Protein AF-A0A1G5I1U3-F1 (afdb_monomer_lite)

Radius of gyration: 27.4 Å; chains: 1; bounding box: 64×39×70 Å

Sequence (131 aa):
MSGSMTFEKDIVLIYYEDTPLAFARIEEIWEDDKPDWFHVKLLFLQLPVHSATWILKGAYIDGDEFTMGGKRMRLEKVVCPEEDQGEDWDEEPLGDMPEMPAMEEHLAVNDAEPSPQQPDAKVIQFPFGNK

Foldseek 3Di:
DPLDQADAQWKKFKDWQNHTDFIWGFHDWDDDPDPQWIWTWIFTPDVPTDIDTDIDGSVQSSWDWDDDPNIIMTIGTDDDPDPPPDPPPPPPDPPDPPPDPPPDDDPPDDDDDDDDDDPDDDDDDDDDDDD

Structure (mmCIF, N/CA/C/O backbone):
data_AF-A0A1G5I1U3-F1
#
_entry.id   AF-A0A1G5I1U3-F1
#
loop_
_atom_site.group_PDB
_atom_site.id
_atom_site.type_symbol
_atom_site.label_atom_id
_atom_site.label_alt_id
_atom_site.label_comp_id
_atom_site.label_asym_id
_atom_site.label_entity_id
_atom_site.label_seq_id
_atom_site.pdbx_PDB_ins_code
_atom_site.Cartn_x
_atom_site.Cartn_y
_atom_site.Cartn_z
_atom_site.occupancy
_atom_site.B_iso_or_equiv
_atom_site.auth_seq_id
_atom_site.auth_comp_id
_atom_site.auth_asym_id
_atom_site.auth_atom_id
_atom_site.pdbx_PDB_model_num
ATOM 1 N N . MET A 1 1 ? 7.587 -18.643 6.035 1.00 38.94 1 MET A N 1
ATOM 2 C CA . MET A 1 1 ? 6.843 -17.425 5.663 1.00 38.94 1 MET A CA 1
ATOM 3 C C . MET A 1 1 ? 7.620 -16.263 6.245 1.00 38.94 1 MET A C 1
ATOM 5 O O . MET A 1 1 ? 7.510 -16.011 7.436 1.00 38.94 1 MET A O 1
ATOM 9 N N . SER A 1 2 ? 8.528 -15.679 5.463 1.00 43.28 2 SER A N 1
ATOM 10 C CA . SER A 1 2 ? 9.221 -14.465 5.894 1.00 43.28 2 SER A CA 1
ATOM 11 C C . SER A 1 2 ? 8.190 -13.348 5.796 1.00 43.28 2 SER A C 1
ATOM 13 O O . SER A 1 2 ? 7.861 -12.926 4.691 1.00 43.28 2 SER A O 1
ATOM 15 N N . GLY A 1 3 ? 7.571 -12.981 6.920 1.00 54.75 3 GLY A N 1
ATOM 16 C CA . GLY A 1 3 ? 6.688 -11.821 6.985 1.00 54.75 3 GLY A CA 1
ATOM 17 C C . GLY A 1 3 ? 7.543 -10.582 6.766 1.00 54.75 3 GLY A C 1
ATOM 18 O O . GLY A 1 3 ? 8.121 -10.055 7.713 1.00 54.75 3 GLY A O 1
ATOM 19 N N . SER A 1 4 ? 7.732 -10.194 5.506 1.00 65.25 4 SER A N 1
ATOM 20 C CA . SER A 1 4 ? 8.427 -8.959 5.174 1.00 65.25 4 SER A CA 1
ATOM 21 C C . SER A 1 4 ? 7.489 -7.819 5.540 1.00 65.25 4 SER A C 1
ATOM 23 O O . SER A 1 4 ? 6.473 -7.630 4.876 1.00 65.25 4 SER A O 1
ATOM 25 N N . MET A 1 5 ? 7.816 -7.104 6.618 1.00 85.69 5 MET A N 1
ATOM 26 C CA . MET A 1 5 ? 7.128 -5.867 6.980 1.00 85.69 5 MET A CA 1
ATOM 27 C C . MET A 1 5 ? 7.124 -4.918 5.777 1.00 85.69 5 MET A C 1
ATOM 29 O O . MET A 1 5 ? 8.129 -4.802 5.056 1.00 85.69 5 MET A O 1
ATOM 33 N N . THR A 1 6 ? 5.983 -4.279 5.553 1.00 91.19 6 THR A N 1
ATOM 34 C CA . THR A 1 6 ? 5.757 -3.420 4.392 1.00 91.19 6 THR A CA 1
ATOM 35 C C . THR A 1 6 ? 5.908 -1.950 4.784 1.00 91.19 6 THR A C 1
ATOM 37 O O . THR A 1 6 ? 5.312 -1.492 5.755 1.00 91.19 6 THR A O 1
ATOM 40 N N . PHE A 1 7 ? 6.713 -1.199 4.031 1.00 93.81 7 PHE A N 1
ATOM 41 C CA . PHE A 1 7 ? 7.091 0.183 4.336 1.00 93.81 7 PHE A CA 1
ATOM 42 C C . PHE A 1 7 ? 6.955 1.112 3.121 1.00 93.81 7 PHE A C 1
ATOM 44 O O . PHE A 1 7 ? 6.551 0.719 2.028 1.00 93.81 7 PHE A O 1
ATOM 51 N N . GLU A 1 8 ? 7.299 2.385 3.313 1.00 95.94 8 GLU A N 1
ATOM 52 C CA . GLU A 1 8 ? 7.381 3.360 2.227 1.00 95.94 8 GLU A CA 1
ATOM 53 C C . GLU A 1 8 ? 8.305 2.884 1.100 1.00 95.94 8 GLU A C 1
ATOM 55 O O . GLU A 1 8 ? 9.355 2.284 1.330 1.00 95.94 8 GLU A O 1
ATOM 60 N N . LYS A 1 9 ? 7.920 3.217 -0.133 1.00 96.25 9 LYS A N 1
ATOM 61 C CA . LYS A 1 9 ? 8.545 2.840 -1.410 1.00 96.25 9 LYS A CA 1
ATOM 62 C C . LYS A 1 9 ? 8.432 1.365 -1.783 1.00 96.25 9 LYS A C 1
ATOM 64 O O . LYS A 1 9 ? 8.770 1.038 -2.923 1.00 96.25 9 LYS A O 1
ATOM 69 N N . ASP A 1 10 ? 7.909 0.511 -0.907 1.00 96.94 10 ASP A N 1
ATOM 70 C CA . ASP A 1 10 ? 7.569 -0.854 -1.289 1.00 96.94 10 ASP A CA 1
ATOM 71 C C . ASP A 1 10 ? 6.434 -0.858 -2.316 1.00 96.94 10 ASP A C 1
ATOM 73 O O . ASP A 1 10 ? 5.533 -0.008 -2.314 1.00 96.94 10 ASP A O 1
ATOM 77 N N . ILE A 1 11 ? 6.491 -1.843 -3.208 1.00 97.25 11 ILE A N 1
ATOM 78 C CA . ILE A 1 11 ? 5.423 -2.129 -4.159 1.00 97.25 11 ILE A CA 1
ATOM 79 C C . ILE A 1 11 ? 4.553 -3.226 -3.560 1.00 97.25 11 ILE A C 1
ATOM 81 O O . ILE A 1 11 ? 5.049 -4.235 -3.065 1.00 97.25 11 ILE A O 1
ATOM 85 N N . VAL A 1 12 ? 3.245 -3.032 -3.636 1.00 97.38 12 VAL A N 1
ATOM 86 C CA . VAL A 1 12 ? 2.230 -3.970 -3.174 1.00 97.38 12 VAL A CA 1
ATOM 87 C C . VAL A 1 12 ? 1.303 -4.342 -4.324 1.00 97.38 12 VAL A C 1
ATOM 89 O O . VAL A 1 12 ? 0.923 -3.503 -5.144 1.00 97.38 12 VAL A O 1
ATOM 92 N N . LEU A 1 13 ? 0.926 -5.612 -4.380 1.00 97.56 13 LEU A N 1
ATOM 93 C CA . LEU A 1 13 ? -0.164 -6.121 -5.191 1.00 97.56 13 LEU A CA 1
ATOM 94 C C . LEU A 1 13 ? -1.444 -6.089 -4.357 1.00 97.56 13 LEU A C 1
ATOM 96 O O . LEU A 1 13 ? -1.512 -6.655 -3.269 1.00 97.56 13 LEU A O 1
ATOM 100 N N . ILE A 1 14 ? -2.465 -5.417 -4.872 1.00 96.94 14 ILE A N 1
ATOM 101 C CA . ILE A 1 14 ? -3.773 -5.313 -4.232 1.00 96.94 14 ILE A CA 1
ATOM 102 C C . ILE A 1 14 ? -4.667 -6.414 -4.794 1.00 96.94 14 ILE A C 1
ATOM 104 O O . ILE A 1 14 ? -4.855 -6.494 -6.008 1.00 96.94 14 ILE A O 1
ATOM 108 N N . TYR A 1 15 ? -5.258 -7.220 -3.919 1.00 97.75 15 TYR A N 1
ATOM 109 C CA . TYR A 1 15 ? -6.290 -8.194 -4.261 1.00 97.75 15 TYR A CA 1
ATOM 110 C C . TYR A 1 15 ? -7.678 -7.661 -3.917 1.00 97.75 15 TYR A C 1
ATOM 112 O O . TYR A 1 15 ? -7.867 -6.970 -2.915 1.00 97.75 15 TYR A O 1
ATOM 120 N N . TYR A 1 16 ? -8.650 -8.042 -4.737 1.00 96.12 16 TYR A N 1
ATOM 121 C CA . TYR A 1 16 ? -10.071 -7.786 -4.572 1.00 96.12 16 TYR A CA 1
ATOM 122 C C . TYR A 1 16 ? -10.833 -9.091 -4.791 1.00 96.12 16 TYR A C 1
ATOM 124 O O . TYR A 1 16 ? -10.752 -9.658 -5.879 1.00 96.12 16 TYR A O 1
ATOM 132 N N . GLU A 1 17 ? -11.558 -9.573 -3.778 1.00 95.25 17 GLU A N 1
ATOM 133 C CA . G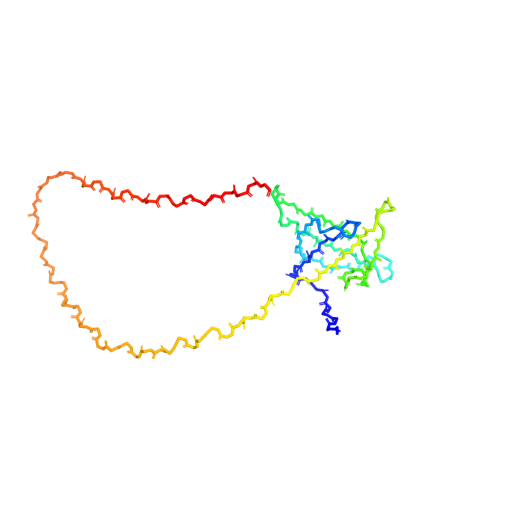LU A 1 17 ? -12.234 -10.884 -3.814 1.00 95.25 17 GLU A CA 1
ATOM 134 C C . GLU A 1 17 ? -11.313 -11.990 -4.360 1.00 95.25 17 GLU A C 1
ATOM 136 O O . GLU A 1 17 ? -11.626 -12.665 -5.340 1.00 95.25 17 GLU A O 1
ATOM 141 N N . ASP A 1 18 ? -10.125 -12.107 -3.759 1.00 93.00 18 ASP A N 1
ATOM 142 C CA . ASP A 1 18 ? -9.086 -13.089 -4.106 1.00 93.00 18 ASP A CA 1
ATOM 143 C C . ASP A 1 18 ? -8.506 -12.955 -5.530 1.00 93.00 18 ASP A C 1
ATOM 145 O O . ASP A 1 18 ? -7.670 -13.753 -5.948 1.00 93.00 18 ASP A O 1
ATOM 149 N N . THR A 1 19 ? -8.888 -11.910 -6.270 1.00 96.31 19 THR A N 1
ATOM 150 C CA . THR A 1 19 ? -8.401 -11.627 -7.625 1.00 96.31 19 THR A CA 1
ATOM 151 C C . THR A 1 19 ? -7.396 -10.471 -7.598 1.00 96.31 19 THR A C 1
ATOM 153 O O . THR A 1 19 ? -7.699 -9.432 -7.006 1.00 96.31 19 THR A O 1
ATOM 156 N N . PRO A 1 20 ? -6.212 -10.593 -8.228 1.00 96.62 20 PRO A N 1
ATOM 157 C CA . PRO A 1 20 ? -5.262 -9.488 -8.317 1.00 96.62 20 PRO A CA 1
ATOM 158 C C . PRO A 1 20 ? -5.871 -8.331 -9.117 1.00 96.62 20 PRO A C 1
ATOM 160 O O . PRO A 1 20 ? -6.347 -8.514 -10.236 1.00 96.62 20 PRO A O 1
ATOM 163 N N . LEU A 1 21 ? -5.864 -7.138 -8.527 1.00 95.31 21 LEU A N 1
ATOM 164 C CA . LEU A 1 21 ? -6.496 -5.944 -9.079 1.00 95.31 21 LEU A CA 1
ATOM 165 C C . LEU A 1 21 ? -5.471 -4.995 -9.702 1.00 95.31 21 LEU A C 1
ATOM 167 O O . LEU A 1 21 ? -5.609 -4.619 -10.863 1.00 95.31 21 LEU A O 1
ATOM 171 N N . ALA A 1 22 ? -4.476 -4.567 -8.922 1.00 96.12 22 ALA A N 1
ATOM 172 C CA . ALA A 1 22 ? -3.502 -3.567 -9.352 1.00 96.12 22 ALA A CA 1
ATOM 173 C C . ALA A 1 22 ? -2.232 -3.596 -8.498 1.00 96.12 22 ALA A C 1
ATOM 175 O O . ALA A 1 22 ? -2.276 -3.947 -7.319 1.00 96.12 22 ALA A O 1
ATOM 176 N N . PHE A 1 23 ? -1.125 -3.137 -9.081 1.00 97.75 23 PHE A N 1
ATOM 177 C CA . PHE A 1 23 ? 0.064 -2.762 -8.325 1.00 97.75 23 PHE A CA 1
ATOM 178 C C . PHE A 1 23 ? -0.044 -1.321 -7.837 1.00 97.75 23 PHE A C 1
ATOM 180 O O . PHE A 1 23 ? -0.505 -0.430 -8.560 1.00 97.75 23 PHE A O 1
ATOM 187 N N . ALA A 1 24 ? 0.445 -1.083 -6.629 1.00 97.94 24 ALA A N 1
ATOM 188 C CA . ALA A 1 24 ? 0.642 0.250 -6.096 1.00 97.94 24 ALA A CA 1
ATOM 189 C C . ALA A 1 24 ? 1.995 0.347 -5.397 1.00 97.94 24 ALA A C 1
ATOM 191 O O . ALA A 1 24 ? 2.492 -0.639 -4.864 1.00 97.94 24 ALA A O 1
ATOM 192 N N . ARG A 1 25 ? 2.583 1.539 -5.380 1.00 98.12 25 ARG A N 1
ATOM 193 C CA . ARG A 1 25 ? 3.714 1.855 -4.509 1.00 98.12 25 ARG A CA 1
ATOM 194 C C . ARG A 1 25 ? 3.210 2.629 -3.302 1.00 98.12 25 ARG A C 1
ATOM 196 O O . ARG A 1 25 ? 2.382 3.528 -3.453 1.00 98.12 25 ARG A O 1
ATOM 203 N N . ILE A 1 26 ? 3.705 2.294 -2.121 1.00 97.94 26 ILE A N 1
ATOM 204 C CA . ILE A 1 26 ? 3.446 3.086 -0.921 1.00 97.94 26 ILE A CA 1
ATOM 205 C C . ILE A 1 26 ? 4.324 4.331 -0.987 1.00 97.94 26 ILE A C 1
ATOM 207 O O . ILE A 1 26 ? 5.544 4.233 -1.042 1.00 97.94 26 ILE A O 1
ATOM 211 N N . GLU A 1 27 ? 3.713 5.506 -1.006 1.00 98.12 27 GLU A N 1
ATOM 212 C CA . GLU A 1 27 ? 4.442 6.773 -1.031 1.00 98.12 27 GLU A CA 1
ATOM 213 C C . GLU A 1 27 ? 4.785 7.243 0.383 1.00 98.12 27 GLU A C 1
ATOM 215 O O . GLU A 1 27 ? 5.927 7.609 0.630 1.00 98.12 27 GLU A O 1
ATOM 220 N N . GLU A 1 28 ? 3.810 7.221 1.294 1.00 97.69 28 GLU A N 1
ATOM 221 C CA . GLU A 1 28 ? 3.911 7.779 2.651 1.00 97.69 28 GLU A CA 1
ATOM 222 C C . GLU A 1 28 ? 2.996 6.994 3.610 1.00 97.69 28 GLU A C 1
ATOM 224 O O . GLU A 1 28 ? 1.883 6.612 3.217 1.00 97.69 28 GLU A O 1
ATOM 229 N N . ILE A 1 29 ? 3.437 6.794 4.859 1.00 96.75 29 ILE A N 1
ATOM 230 C CA . ILE A 1 29 ? 2.629 6.224 5.954 1.00 96.75 29 ILE A CA 1
ATOM 231 C C . ILE A 1 29 ? 2.699 7.147 7.179 1.00 96.75 29 ILE A C 1
ATOM 233 O O . ILE A 1 29 ? 3.786 7.437 7.672 1.00 96.75 29 ILE A O 1
ATOM 237 N N . TRP A 1 30 ? 1.553 7.577 7.716 1.00 96.88 30 TRP A N 1
ATOM 238 C CA . TRP A 1 30 ? 1.500 8.362 8.960 1.00 96.88 30 TRP A CA 1
ATOM 239 C C . TRP A 1 30 ? 0.326 7.965 9.857 1.00 96.88 30 TRP A C 1
ATOM 241 O O . TRP A 1 30 ? -0.667 7.421 9.380 1.00 96.88 30 TRP A O 1
ATOM 251 N N . GLU A 1 31 ? 0.448 8.218 11.160 1.00 96.62 31 GLU A N 1
ATOM 252 C CA . GLU A 1 31 ? -0.564 7.860 12.164 1.00 96.62 31 GLU A CA 1
ATOM 253 C C . GLU A 1 31 ? -1.885 8.625 11.948 1.00 96.62 31 GLU A C 1
ATOM 255 O O . GLU A 1 31 ? -1.888 9.826 11.669 1.00 96.62 31 GLU A O 1
ATOM 260 N N . ASP A 1 32 ? -3.006 7.9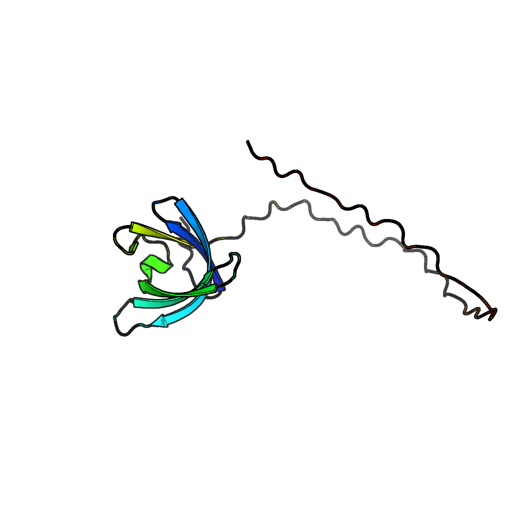12 12.066 1.00 95.38 32 ASP A N 1
ATOM 261 C CA . ASP A 1 32 ? -4.355 8.479 12.192 1.00 95.38 32 ASP A CA 1
ATOM 262 C C . ASP A 1 32 ? -4.647 8.797 13.673 1.00 95.38 32 ASP A C 1
ATOM 264 O O . ASP A 1 32 ? -3.964 8.319 14.579 1.00 95.38 32 ASP A O 1
ATOM 268 N N . ASP A 1 33 ? -5.700 9.571 13.946 1.00 93.75 33 ASP A N 1
ATOM 269 C CA . ASP A 1 33 ? -6.140 9.872 15.317 1.00 93.75 33 ASP A CA 1
ATOM 270 C C . ASP A 1 33 ? -6.470 8.602 16.132 1.00 93.75 33 ASP A C 1
ATOM 272 O O . ASP A 1 33 ? -6.488 8.624 17.369 1.00 93.75 33 ASP A O 1
ATOM 276 N N . LYS A 1 34 ? -6.776 7.486 15.457 1.00 92.12 34 LYS A N 1
ATOM 277 C CA . LYS A 1 34 ? -7.037 6.197 16.100 1.00 92.12 34 LYS A CA 1
ATOM 278 C C . LYS A 1 34 ? -5.751 5.388 16.282 1.00 92.12 34 LYS A C 1
ATOM 280 O O . LYS A 1 34 ? -4.999 5.202 15.328 1.00 92.12 34 LYS A O 1
ATOM 285 N N . PRO A 1 35 ? -5.555 4.777 17.465 1.00 91.38 35 PRO A N 1
ATOM 286 C CA . PRO A 1 35 ? -4.394 3.932 17.704 1.00 91.38 35 PRO A CA 1
ATOM 287 C C . PRO A 1 35 ? -4.393 2.742 16.743 1.00 91.38 35 PRO A C 1
ATOM 289 O O . PRO A 1 35 ? -5.435 2.108 16.552 1.00 91.38 35 PRO A O 1
ATOM 292 N N . ASP A 1 36 ? -3.218 2.437 16.188 1.00 92.00 36 ASP A N 1
ATOM 293 C CA . ASP A 1 36 ? -2.991 1.355 15.216 1.00 92.00 36 ASP A CA 1
ATOM 294 C C . ASP A 1 36 ? -3.698 1.554 13.859 1.00 92.00 36 ASP A C 1
ATOM 296 O O . ASP A 1 36 ? -3.863 0.613 13.086 1.00 92.00 36 ASP A O 1
ATOM 300 N N . TRP A 1 37 ? -4.121 2.782 13.547 1.00 96.31 37 TRP A N 1
ATOM 301 C CA . TRP A 1 37 ? -4.564 3.167 12.210 1.00 96.31 37 TRP A CA 1
ATOM 302 C C . TRP A 1 37 ? -3.582 4.154 11.599 1.00 96.31 37 TRP A C 1
ATOM 304 O O . TRP A 1 37 ? -3.038 5.027 12.270 1.00 96.31 37 TRP A O 1
ATOM 314 N N . PHE A 1 38 ? -3.385 4.011 10.298 1.00 96.69 38 PHE A N 1
ATOM 315 C CA . PHE A 1 38 ? -2.445 4.795 9.528 1.00 96.69 38 PHE A CA 1
ATOM 316 C C . PHE A 1 38 ? -3.104 5.262 8.245 1.00 96.69 38 PHE A C 1
ATOM 318 O O . PHE A 1 38 ? -3.811 4.509 7.571 1.00 96.69 38 PHE A O 1
ATOM 325 N N . HIS A 1 39 ? -2.826 6.498 7.874 1.00 97.56 39 HIS A N 1
ATOM 326 C CA . HIS A 1 39 ? -3.027 6.954 6.519 1.00 97.56 39 HIS A CA 1
ATOM 327 C C . HIS A 1 39 ? -1.886 6.441 5.646 1.00 97.56 39 HIS A C 1
ATOM 329 O O . HIS A 1 39 ? -0.713 6.671 5.928 1.00 97.56 39 HIS A O 1
ATOM 335 N N . VAL A 1 40 ? -2.249 5.766 4.564 1.00 97.69 40 VAL A N 1
ATOM 336 C CA . VAL A 1 40 ? -1.326 5.158 3.612 1.00 97.69 40 VAL A CA 1
ATOM 337 C C . VAL A 1 40 ? -1.602 5.760 2.249 1.00 97.69 40 VAL A C 1
ATOM 339 O O . VAL A 1 40 ? -2.660 5.537 1.654 1.00 97.69 40 VAL A O 1
ATOM 342 N N . LYS A 1 41 ? -0.658 6.552 1.749 1.00 98.12 41 LYS A N 1
ATOM 343 C CA . LYS A 1 41 ? -0.728 7.133 0.410 1.00 98.12 41 LYS A CA 1
ATOM 344 C C . LYS A 1 41 ? -0.194 6.121 -0.593 1.00 98.12 41 LYS A C 1
ATOM 346 O O . LYS A 1 41 ? 0.974 5.753 -0.551 1.00 98.12 41 LYS A O 1
ATOM 351 N N . LEU A 1 42 ? -1.054 5.683 -1.500 1.00 98.00 42 LEU A N 1
ATOM 352 C CA . LEU A 1 42 ? -0.768 4.675 -2.512 1.00 98.00 42 LEU A CA 1
ATOM 353 C C . LEU A 1 42 ? -0.731 5.329 -3.890 1.00 98.00 42 LEU A C 1
ATOM 355 O O . LEU A 1 42 ? -1.687 5.996 -4.287 1.00 98.00 42 LEU A O 1
ATOM 359 N N . LEU A 1 43 ? 0.349 5.113 -4.633 1.00 98.25 43 LEU A N 1
ATOM 360 C CA . LEU A 1 43 ? 0.465 5.450 -6.047 1.00 98.25 43 LEU A CA 1
ATOM 361 C C . LEU A 1 43 ? 0.136 4.214 -6.886 1.00 98.25 43 LEU A C 1
ATOM 363 O O . LEU A 1 43 ? 0.911 3.263 -6.911 1.00 98.25 43 LEU A O 1
ATOM 367 N N . PHE A 1 44 ? -0.988 4.227 -7.594 1.00 97.62 44 PHE A N 1
ATOM 368 C CA . PHE A 1 44 ? -1.405 3.131 -8.463 1.00 97.62 44 PHE A CA 1
ATOM 369 C C . PHE A 1 44 ? -0.603 3.144 -9.764 1.00 97.62 44 PHE A C 1
ATOM 371 O O . PHE A 1 44 ? -0.631 4.115 -10.525 1.00 97.62 44 PHE A O 1
ATOM 378 N N . LEU A 1 45 ? 0.074 2.032 -10.042 1.00 96.75 45 LEU A N 1
ATOM 379 C CA . LEU A 1 45 ? 0.962 1.853 -11.190 1.00 96.75 45 LEU A CA 1
ATOM 380 C C . LEU A 1 45 ? 0.182 1.312 -12.400 1.00 96.75 45 LEU A C 1
ATOM 382 O O . LEU A 1 45 ? 0.485 0.253 -12.940 1.00 96.75 45 LEU A O 1
ATOM 386 N N . GLN A 1 46 ? -0.861 2.039 -12.801 1.00 94.44 46 GLN A N 1
ATOM 387 C CA . GLN A 1 46 ? -1.729 1.722 -13.942 1.00 94.44 46 GLN A CA 1
ATOM 388 C C . GLN A 1 46 ? -1.909 2.947 -14.845 1.00 94.44 46 GLN A C 1
ATOM 390 O O . GLN A 1 46 ? -1.538 4.051 -14.460 1.00 94.44 46 GLN A O 1
ATOM 395 N N . LEU A 1 47 ? -2.461 2.776 -16.052 1.00 95.19 47 LEU A N 1
ATOM 396 C CA . LEU A 1 47 ? -2.762 3.890 -16.958 1.00 95.19 47 LEU A CA 1
ATOM 397 C C . LEU A 1 47 ? -4.251 4.279 -16.868 1.00 95.19 47 LEU A C 1
ATOM 399 O O . LEU A 1 47 ? -5.100 3.426 -17.124 1.00 95.19 47 LEU A O 1
ATOM 403 N N . PRO A 1 48 ? -4.588 5.551 -16.576 1.00 94.94 48 PRO A N 1
ATOM 404 C CA . PRO A 1 48 ? -3.693 6.633 -16.163 1.00 94.94 48 PRO A CA 1
ATOM 405 C C . PRO A 1 48 ? -3.208 6.462 -14.717 1.00 94.94 48 PRO A C 1
ATOM 407 O O . PRO A 1 48 ? -3.930 5.949 -13.854 1.00 94.94 48 PRO A O 1
ATOM 410 N N . VAL A 1 49 ? -1.998 6.955 -14.451 1.00 95.31 49 VAL A N 1
ATOM 411 C CA . VAL A 1 49 ? -1.406 6.916 -13.110 1.00 95.31 49 VAL A CA 1
ATOM 412 C C . VAL A 1 49 ? -2.199 7.836 -12.191 1.00 95.31 49 VAL A C 1
ATOM 414 O O . VAL A 1 49 ? -2.520 8.968 -12.554 1.00 95.31 49 VAL A O 1
ATOM 417 N N . HIS A 1 50 ? -2.513 7.352 -10.996 1.00 96.69 50 HIS A N 1
ATOM 418 C CA . HIS A 1 50 ? -3.206 8.127 -9.974 1.00 96.69 50 HIS A CA 1
ATOM 419 C C . HIS A 1 50 ? -2.798 7.666 -8.579 1.00 96.69 50 HIS A C 1
ATOM 421 O O . HIS A 1 50 ? -2.285 6.565 -8.402 1.00 96.69 50 HIS A O 1
ATOM 427 N N . SER A 1 51 ? -3.049 8.505 -7.580 1.00 97.12 51 SER A N 1
ATOM 428 C CA . SER A 1 51 ? -2.789 8.194 -6.176 1.00 97.12 51 SER A CA 1
ATOM 429 C C . SER A 1 51 ? -4.062 8.284 -5.342 1.00 97.12 51 SER A C 1
ATOM 431 O O . SER A 1 51 ? -4.914 9.130 -5.616 1.00 97.12 51 SER A O 1
ATOM 433 N N . ALA A 1 52 ? -4.164 7.473 -4.294 1.00 96.62 52 ALA A N 1
ATOM 434 C CA . ALA A 1 52 ? -5.218 7.573 -3.289 1.00 96.62 52 ALA A CA 1
ATOM 435 C C . ALA A 1 52 ? -4.645 7.365 -1.885 1.00 96.62 52 ALA A C 1
ATOM 437 O O . ALA A 1 52 ? -3.681 6.627 -1.712 1.00 96.62 52 ALA A O 1
ATOM 438 N N . THR A 1 53 ? -5.261 7.987 -0.883 1.00 97.31 53 THR A N 1
ATOM 439 C CA . THR A 1 53 ? -4.907 7.775 0.525 1.00 97.31 53 THR A CA 1
ATOM 440 C C . THR A 1 53 ? -5.957 6.895 1.178 1.00 97.31 53 THR A C 1
ATOM 442 O O . THR A 1 53 ? -7.140 7.241 1.176 1.00 97.31 53 THR A O 1
ATOM 445 N N . TRP A 1 54 ? -5.540 5.754 1.716 1.00 96.12 54 TRP A N 1
ATOM 446 C CA . TRP A 1 54 ? -6.397 4.828 2.456 1.00 96.12 54 TRP A CA 1
ATOM 447 C C . TRP A 1 54 ? -6.086 4.913 3.947 1.00 96.12 54 TRP A C 1
ATOM 449 O O . TRP A 1 54 ? -4.969 5.251 4.316 1.00 96.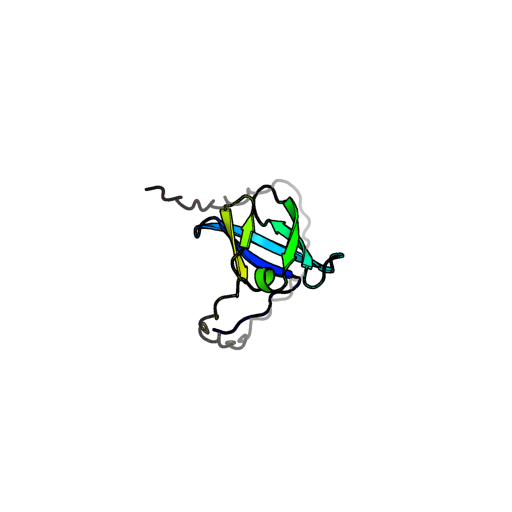12 54 TRP A O 1
ATOM 459 N N . ILE A 1 55 ? -7.064 4.616 4.804 1.00 95.69 55 ILE A N 1
ATOM 460 C CA . ILE A 1 55 ? -6.835 4.491 6.249 1.00 95.69 55 ILE A CA 1
ATOM 461 C C . ILE A 1 55 ? -6.849 3.001 6.574 1.00 95.69 55 ILE A C 1
ATOM 463 O O . ILE A 1 55 ? -7.883 2.345 6.434 1.00 95.69 55 ILE A O 1
ATOM 467 N N . LEU A 1 56 ? -5.695 2.461 6.948 1.00 95.88 56 LEU A N 1
ATOM 468 C CA . LEU A 1 56 ? -5.459 1.033 7.138 1.00 95.88 56 LEU A CA 1
ATOM 469 C C . LEU A 1 56 ? -4.842 0.783 8.511 1.00 95.88 56 LEU A C 1
ATOM 471 O O . LEU A 1 56 ? -4.161 1.645 9.055 1.00 95.88 56 LEU A O 1
ATOM 475 N N . LYS A 1 57 ? -5.056 -0.409 9.063 1.00 95.50 57 LYS A N 1
ATOM 476 C CA . LYS A 1 57 ? -4.289 -0.858 10.228 1.00 95.50 57 LYS A CA 1
ATOM 477 C C . LYS A 1 57 ? -2.923 -1.368 9.805 1.00 95.50 57 LYS A C 1
ATOM 479 O O . LYS A 1 57 ? -2.807 -1.862 8.684 1.00 95.50 57 LYS A O 1
ATOM 484 N N . GLY A 1 58 ? -1.950 -1.354 10.717 1.00 93.44 58 GLY A N 1
ATOM 485 C CA . GLY A 1 58 ? -0.617 -1.917 10.462 1.00 93.44 58 GLY A CA 1
ATOM 486 C C . GLY A 1 58 ? -0.690 -3.341 9.906 1.00 93.44 58 GLY A C 1
ATOM 487 O O . GLY A 1 58 ? -0.163 -3.623 8.835 1.00 93.44 58 GLY A O 1
ATOM 488 N N . ALA A 1 59 ? -1.505 -4.189 10.539 1.00 94.56 59 ALA A N 1
ATOM 489 C CA . ALA A 1 59 ? -1.721 -5.567 10.103 1.00 94.56 59 ALA A CA 1
ATOM 490 C C . ALA A 1 59 ? -2.211 -5.692 8.643 1.00 94.56 59 ALA A C 1
ATOM 492 O O . ALA A 1 59 ? -1.793 -6.593 7.922 1.00 94.56 59 ALA A O 1
ATOM 493 N N . TYR A 1 60 ? -3.061 -4.772 8.170 1.00 95.81 60 TYR A N 1
ATOM 494 C CA . TYR A 1 60 ? -3.559 -4.796 6.787 1.00 95.81 60 TYR A CA 1
ATOM 495 C C . TYR A 1 60 ? -2.484 -4.373 5.784 1.00 95.81 60 TYR A C 1
ATOM 497 O O . TYR A 1 60 ? -2.461 -4.878 4.665 1.00 95.81 60 TYR A O 1
ATOM 505 N N . ILE A 1 61 ? -1.599 -3.452 6.178 1.00 95.19 61 ILE A N 1
ATOM 506 C CA . ILE A 1 61 ? -0.448 -3.027 5.368 1.00 95.19 61 ILE A CA 1
ATOM 507 C C . ILE A 1 61 ? 0.519 -4.205 5.189 1.00 95.19 61 ILE A C 1
ATOM 509 O O . ILE A 1 61 ? 1.035 -4.406 4.092 1.00 95.19 61 ILE A O 1
ATOM 513 N N . ASP A 1 62 ? 0.679 -5.024 6.231 1.00 94.38 62 ASP A N 1
ATOM 514 C CA . ASP A 1 62 ? 1.497 -6.243 6.222 1.00 94.38 62 ASP A CA 1
ATOM 515 C C . ASP A 1 62 ? 0.818 -7.455 5.554 1.00 94.38 62 ASP A C 1
ATOM 517 O O . ASP A 1 62 ? 1.437 -8.509 5.393 1.00 94.38 62 ASP A O 1
ATOM 521 N N . GLY A 1 63 ? -0.431 -7.294 5.108 1.00 94.38 63 GLY A N 1
ATOM 522 C CA . GLY A 1 63 ? -1.122 -8.238 4.235 1.00 94.38 63 GLY A CA 1
ATOM 523 C C . GLY A 1 63 ? -2.240 -9.060 4.867 1.00 94.38 63 GLY A C 1
ATOM 524 O O . GLY A 1 63 ? -2.739 -9.985 4.222 1.00 94.38 63 GLY A O 1
ATOM 525 N N . ASP A 1 64 ? -2.685 -8.712 6.076 1.00 95.62 64 ASP A N 1
ATOM 526 C CA . ASP A 1 64 ? -3.936 -9.248 6.612 1.00 95.62 64 ASP A CA 1
ATOM 527 C C . ASP A 1 64 ? -5.134 -8.821 5.750 1.00 95.62 64 ASP A C 1
ATOM 529 O O . ASP A 1 64 ? -5.180 -7.740 5.151 1.00 95.62 64 ASP A O 1
ATOM 533 N N . GLU A 1 65 ? -6.150 -9.680 5.714 1.00 95.44 65 GLU A N 1
ATOM 534 C CA . GLU A 1 65 ? -7.385 -9.406 4.991 1.00 95.44 65 GLU A CA 1
ATOM 535 C C . GLU A 1 65 ? -8.232 -8.344 5.698 1.00 95.44 65 GLU A C 1
ATOM 537 O O . GLU A 1 65 ? -8.408 -8.340 6.919 1.00 95.44 65 GLU A O 1
ATOM 542 N N . PHE A 1 66 ? -8.837 -7.468 4.902 1.00 94.88 66 PHE A N 1
ATOM 543 C CA . PHE A 1 66 ? -9.785 -6.470 5.378 1.00 94.88 66 PHE A CA 1
ATOM 544 C C . PHE A 1 66 ? -10.959 -6.334 4.415 1.00 94.88 66 PHE A C 1
ATOM 546 O O . PHE A 1 66 ? -10.936 -6.818 3.285 1.00 94.88 66 PHE A O 1
ATOM 553 N N . THR A 1 67 ? -12.023 -5.670 4.861 1.00 93.19 67 THR A N 1
ATOM 554 C CA . THR A 1 67 ? -13.211 -5.451 4.032 1.00 93.19 67 THR A CA 1
ATOM 555 C C . THR A 1 67 ? -13.390 -3.981 3.704 1.00 93.19 67 THR A C 1
ATOM 557 O O . THR A 1 67 ? -13.440 -3.151 4.613 1.00 93.19 67 THR A O 1
ATOM 560 N N . MET A 1 68 ? -13.600 -3.665 2.430 1.00 87.44 68 MET A N 1
ATOM 561 C CA . MET A 1 68 ? -13.974 -2.329 1.976 1.00 87.44 68 MET A CA 1
ATOM 562 C C . MET A 1 68 ? -15.321 -2.403 1.255 1.00 87.44 68 MET A C 1
ATOM 564 O O . MET A 1 68 ? -15.456 -3.052 0.221 1.00 87.44 68 MET A O 1
ATOM 568 N N . GLY A 1 69 ? -16.358 -1.792 1.839 1.00 86.12 69 GLY A N 1
ATOM 569 C CA . GLY A 1 69 ? -17.719 -1.852 1.287 1.00 86.12 69 GLY A CA 1
ATOM 570 C C . GLY A 1 69 ? -18.308 -3.270 1.235 1.00 86.12 69 GLY A C 1
ATOM 571 O O . GLY A 1 69 ? -19.039 -3.593 0.303 1.00 86.12 69 GLY A O 1
ATOM 572 N N . GLY A 1 70 ? -17.956 -4.125 2.203 1.00 92.12 70 GLY A N 1
ATOM 573 C CA . GLY A 1 70 ? -18.398 -5.524 2.264 1.00 92.12 70 GLY A CA 1
ATOM 574 C C . GLY A 1 70 ? -17.643 -6.479 1.337 1.00 92.12 70 GLY A C 1
ATOM 575 O O . GLY A 1 70 ? -17.997 -7.651 1.286 1.00 92.12 70 GLY A O 1
ATOM 576 N N . LYS A 1 71 ? -16.617 -5.995 0.627 1.00 94.44 71 LYS A N 1
ATOM 577 C CA . LYS A 1 71 ? -15.787 -6.800 -0.272 1.00 94.44 71 LYS A CA 1
ATOM 578 C C . LYS A 1 71 ? -14.406 -7.025 0.316 1.00 94.44 71 LYS A C 1
ATOM 580 O O . LYS A 1 71 ? -13.851 -6.102 0.915 1.00 94.44 71 LYS A O 1
ATOM 585 N N . ARG A 1 72 ? -13.874 -8.234 0.162 1.00 95.94 72 ARG A N 1
ATOM 586 C CA . ARG A 1 72 ? -12.572 -8.642 0.698 1.00 95.94 72 ARG A CA 1
ATOM 587 C C . ARG A 1 72 ? -11.438 -8.021 -0.106 1.00 95.94 72 ARG A C 1
ATOM 589 O O . ARG A 1 72 ? -11.448 -8.042 -1.336 1.00 95.94 72 ARG A O 1
ATOM 596 N N . MET A 1 73 ? -10.473 -7.478 0.618 1.00 97.06 73 MET A N 1
ATOM 597 C CA . MET A 1 73 ? -9.281 -6.811 0.121 1.00 97.06 73 MET A CA 1
ATOM 598 C C . MET A 1 73 ? -8.061 -7.383 0.838 1.00 97.06 73 MET A C 1
ATOM 600 O O . MET A 1 73 ? -8.145 -7.748 2.012 1.00 97.06 73 MET A O 1
ATOM 604 N N . ARG A 1 74 ? -6.920 -7.415 0.150 1.00 97.12 74 ARG A N 1
ATOM 605 C CA . ARG A 1 74 ? -5.634 -7.829 0.724 1.00 97.12 74 ARG A CA 1
ATOM 606 C C . ARG A 1 74 ? -4.498 -7.103 0.017 1.00 97.12 74 ARG A C 1
ATOM 608 O O . ARG A 1 74 ? -4.566 -6.920 -1.198 1.00 97.12 74 ARG A O 1
A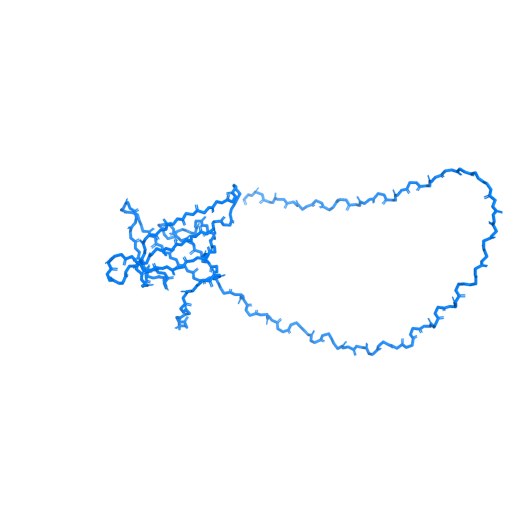TOM 615 N N . LEU A 1 75 ? -3.478 -6.696 0.761 1.00 96.88 75 LEU A N 1
ATOM 616 C CA . LEU A 1 75 ? -2.224 -6.198 0.198 1.00 96.88 75 LEU A CA 1
ATOM 617 C C . LEU A 1 75 ? -1.179 -7.311 0.261 1.00 96.88 75 LEU A C 1
ATOM 619 O O . LEU A 1 75 ? -1.137 -8.079 1.213 1.00 96.88 75 LEU A O 1
ATOM 623 N N . GLU A 1 76 ? -0.346 -7.426 -0.760 1.00 96.62 76 GLU A N 1
ATOM 624 C CA . GLU A 1 76 ? 0.756 -8.382 -0.778 1.00 96.62 76 GLU A CA 1
ATOM 625 C C . GLU A 1 76 ? 2.011 -7.670 -1.262 1.00 96.62 76 GLU A C 1
ATOM 627 O O . GLU A 1 76 ? 2.038 -7.153 -2.378 1.00 96.62 76 GLU A O 1
ATOM 632 N N . LYS A 1 77 ? 3.050 -7.616 -0.427 1.00 96.19 77 LYS A N 1
ATOM 633 C CA . LYS A 1 77 ? 4.322 -7.008 -0.813 1.00 96.19 77 LYS A CA 1
ATOM 634 C C . LYS A 1 77 ? 4.944 -7.771 -1.977 1.00 96.19 77 LYS A C 1
ATOM 636 O O . LYS A 1 77 ? 5.163 -8.977 -1.907 1.00 96.19 77 LYS A O 1
ATOM 641 N N . VAL A 1 78 ? 5.260 -7.039 -3.036 1.00 95.31 78 VAL A N 1
ATOM 642 C CA . VAL A 1 78 ? 5.982 -7.555 -4.193 1.00 95.31 78 VAL A CA 1
ATOM 643 C C . VAL A 1 78 ? 7.464 -7.587 -3.848 1.00 95.31 78 VAL A C 1
ATOM 645 O O . VAL A 1 78 ? 8.052 -6.571 -3.482 1.00 95.31 78 VAL A O 1
ATOM 648 N N . VAL A 1 79 ? 8.069 -8.762 -3.982 1.00 92.62 79 VAL A N 1
ATOM 649 C CA . VAL A 1 79 ? 9.505 -8.973 -3.792 1.00 92.62 79 VAL A CA 1
ATOM 650 C C . VAL A 1 79 ? 10.115 -9.299 -5.150 1.00 92.62 79 VAL A C 1
ATOM 652 O O . VAL A 1 79 ? 9.499 -10.004 -5.951 1.00 92.62 79 VAL A O 1
ATOM 655 N N . CYS A 1 80 ? 11.306 -8.762 -5.427 1.00 88.81 80 CYS A N 1
ATOM 656 C CA . CYS A 1 80 ? 12.049 -9.149 -6.620 1.00 88.81 80 CYS A CA 1
ATOM 657 C C . CYS A 1 80 ? 12.322 -10.659 -6.548 1.00 88.81 80 CYS A C 1
ATOM 659 O O . CYS A 1 80 ? 12.811 -11.115 -5.510 1.00 88.81 80 CYS A O 1
ATOM 661 N N . PRO A 1 81 ? 12.003 -11.436 -7.595 1.00 86.94 81 PRO A N 1
ATOM 662 C CA . PRO A 1 81 ? 12.432 -12.823 -7.671 1.00 86.94 81 PRO A CA 1
ATOM 663 C C . PRO A 1 81 ? 13.946 -12.912 -7.467 1.00 86.94 81 PRO A C 1
ATOM 665 O O . PRO A 1 81 ? 14.674 -11.996 -7.859 1.00 86.94 81 PRO A O 1
ATOM 668 N N . GLU A 1 82 ? 14.405 -13.999 -6.851 1.00 83.25 82 GLU A N 1
ATOM 669 C CA . GLU A 1 82 ? 15.832 -14.304 -6.813 1.00 83.25 82 GLU A CA 1
ATOM 670 C C . GLU A 1 82 ? 16.330 -14.394 -8.259 1.00 83.25 82 GLU A C 1
ATOM 672 O O . GLU A 1 82 ? 15.721 -15.068 -9.094 1.00 83.25 82 GLU A O 1
ATOM 677 N N . GLU A 1 83 ? 17.395 -13.659 -8.572 1.00 74.62 83 GLU A N 1
ATOM 678 C CA . GLU A 1 83 ? 18.106 -13.861 -9.824 1.00 74.62 83 GLU A CA 1
ATOM 679 C C . GLU A 1 83 ? 18.669 -15.285 -9.768 1.00 74.62 83 GLU A C 1
ATOM 681 O O . GLU A 1 83 ? 19.449 -15.607 -8.867 1.00 74.62 83 GLU A O 1
ATOM 686 N N . ASP A 1 84 ? 18.274 -16.152 -10.709 1.00 70.75 84 ASP A N 1
ATOM 687 C CA . ASP A 1 84 ? 19.149 -17.269 -11.057 1.00 70.75 84 ASP A CA 1
ATOM 688 C C . ASP A 1 84 ? 20.493 -16.610 -11.352 1.00 70.75 84 ASP A C 1
ATOM 690 O O . ASP A 1 84 ? 20.540 -15.698 -12.181 1.00 70.75 84 ASP A O 1
ATOM 694 N N . GLN A 1 85 ? 21.543 -16.994 -10.622 1.00 61.88 85 GLN A N 1
ATOM 695 C CA . GLN A 1 85 ? 22.909 -16.554 -10.883 1.00 61.88 85 GLN A CA 1
ATOM 696 C C . GLN A 1 85 ? 23.260 -17.018 -12.299 1.00 61.88 85 GLN A C 1
ATOM 698 O O . GLN A 1 85 ? 23.794 -18.106 -12.501 1.00 61.88 85 GLN A O 1
ATOM 703 N N . GLY A 1 86 ? 22.843 -16.230 -13.289 1.00 57.44 86 GLY A N 1
ATOM 704 C CA . GLY A 1 86 ? 23.243 -16.366 -14.667 1.00 57.44 86 GLY A CA 1
ATOM 705 C C . GLY A 1 86 ? 24.748 -16.253 -14.644 1.00 57.44 86 GLY A C 1
ATOM 706 O O . GLY A 1 86 ? 25.258 -15.277 -14.097 1.00 57.44 86 GLY A O 1
ATOM 707 N N . GLU A 1 87 ? 25.382 -17.319 -15.128 1.00 57.03 87 GLU A N 1
ATOM 708 C CA . GLU A 1 87 ? 26.819 -17.535 -15.259 1.00 57.03 87 GLU A CA 1
ATOM 709 C C . GLU A 1 87 ? 27.579 -16.212 -15.200 1.00 57.03 87 GLU A C 1
ATOM 711 O O . GLU A 1 87 ? 27.314 -15.335 -16.029 1.00 57.03 87 GLU A O 1
ATOM 716 N N . ASP A 1 88 ? 28.457 -16.082 -14.189 1.00 53.47 88 ASP A N 1
ATOM 717 C CA . ASP A 1 88 ? 29.467 -15.026 -14.108 1.00 53.47 88 ASP A CA 1
ATOM 718 C C . ASP A 1 88 ? 29.910 -14.755 -15.541 1.00 53.47 88 ASP A C 1
ATOM 720 O O . ASP A 1 88 ? 30.460 -15.638 -16.206 1.00 53.47 88 ASP A O 1
ATOM 724 N N . TRP A 1 89 ? 29.581 -13.572 -16.062 1.00 60.72 89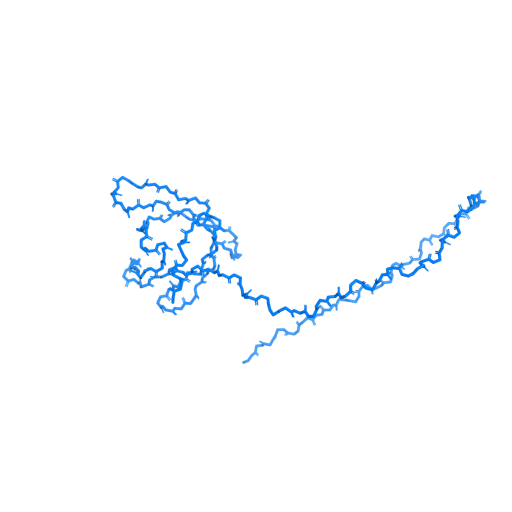 TRP A N 1
ATOM 725 C CA . TRP A 1 89 ? 30.235 -13.107 -17.266 1.00 60.72 89 TRP A CA 1
ATOM 726 C C . TRP A 1 89 ? 31.672 -12.909 -16.826 1.00 60.72 89 TRP A C 1
ATOM 728 O O . TRP A 1 89 ? 32.011 -11.843 -16.312 1.00 60.72 89 TRP A O 1
ATOM 738 N N . ASP A 1 90 ? 32.464 -13.979 -16.935 1.00 61.06 90 ASP A N 1
ATOM 739 C CA . ASP A 1 90 ? 33.901 -13.945 -16.789 1.00 61.06 90 ASP A CA 1
ATOM 740 C C . ASP A 1 90 ? 34.329 -12.722 -17.592 1.00 61.06 90 ASP A C 1
ATOM 742 O O . ASP A 1 90 ? 34.086 -12.641 -18.803 1.00 61.06 90 ASP A O 1
ATOM 746 N N . GLU A 1 91 ? 34.852 -11.713 -16.897 1.00 59.88 91 GLU A N 1
ATOM 747 C CA . GLU A 1 91 ? 35.542 -10.605 -17.529 1.00 59.88 91 GLU A CA 1
ATOM 748 C C . GLU A 1 91 ? 36.709 -11.233 -18.296 1.00 59.88 91 GLU A C 1
ATOM 750 O O . GLU A 1 91 ? 37.815 -11.371 -17.775 1.00 59.88 91 GLU A O 1
ATOM 755 N N . GLU A 1 92 ? 36.460 -11.667 -19.534 1.00 61.94 92 GLU A N 1
ATOM 756 C CA . GLU A 1 92 ? 37.508 -11.923 -20.504 1.00 61.94 92 GLU A CA 1
ATOM 757 C C . GLU A 1 92 ? 38.307 -10.619 -20.529 1.00 61.94 92 GLU A C 1
ATOM 759 O O . GLU A 1 92 ? 37.743 -9.566 -20.870 1.00 61.94 92 GLU A O 1
ATOM 764 N N . PRO A 1 93 ? 39.575 -10.627 -20.077 1.00 53.69 93 PRO A N 1
ATOM 765 C CA . PRO A 1 93 ? 40.355 -9.409 -20.018 1.00 53.69 93 PRO A CA 1
ATOM 766 C C . PRO A 1 93 ? 40.329 -8.817 -21.419 1.00 53.69 93 PRO A C 1
ATOM 768 O O . PRO A 1 93 ? 40.542 -9.551 -22.382 1.00 53.69 93 PRO A O 1
ATOM 771 N N . LEU A 1 94 ? 40.023 -7.519 -21.524 1.00 61.66 94 LEU A N 1
ATOM 772 C CA . LEU A 1 94 ? 40.076 -6.743 -22.764 1.00 61.66 94 LEU A CA 1
ATOM 773 C C . LEU A 1 94 ? 41.464 -6.918 -23.395 1.00 61.66 94 LEU A C 1
ATOM 775 O O . LEU A 1 94 ? 42.383 -6.142 -23.143 1.00 61.66 94 LEU A O 1
ATOM 779 N N . GLY A 1 95 ? 41.627 -7.996 -24.156 1.00 56.09 95 GLY A N 1
ATOM 780 C CA . GLY A 1 95 ? 42.853 -8.353 -24.832 1.00 56.09 95 GLY A CA 1
ATOM 781 C C . GLY A 1 95 ? 43.074 -7.325 -25.917 1.00 56.09 95 GLY A C 1
ATOM 782 O O . GLY A 1 95 ? 42.202 -7.162 -26.768 1.00 56.09 95 GLY A O 1
ATOM 783 N N . ASP A 1 96 ? 44.201 -6.617 -25.808 1.00 63.84 96 ASP A N 1
ATOM 784 C CA . ASP A 1 96 ? 44.773 -5.660 -26.753 1.00 63.84 96 ASP A CA 1
ATOM 785 C C . ASP A 1 96 ? 43.814 -5.252 -27.874 1.00 63.84 96 ASP A C 1
ATOM 787 O O . ASP A 1 96 ? 43.882 -5.739 -29.008 1.00 63.84 96 ASP A O 1
ATOM 791 N N . MET A 1 97 ? 42.912 -4.318 -27.557 1.00 60.41 97 MET A N 1
ATOM 792 C CA . MET A 1 97 ? 42.296 -3.523 -28.609 1.00 60.41 97 MET A CA 1
ATOM 793 C C . MET A 1 97 ? 43.447 -2.903 -29.409 1.00 60.41 97 MET A C 1
ATOM 795 O O . MET A 1 97 ? 44.283 -2.224 -28.805 1.00 60.41 97 MET A O 1
ATOM 799 N N . PRO A 1 98 ? 43.539 -3.124 -30.732 1.00 56.44 98 PRO A N 1
ATOM 800 C CA . PRO A 1 98 ? 44.535 -2.424 -31.522 1.00 56.44 98 PRO A CA 1
ATOM 801 C C . PRO A 1 98 ? 44.320 -0.924 -31.307 1.00 56.44 98 PRO A C 1
ATOM 803 O O . PRO A 1 98 ? 43.193 -0.443 -31.461 1.00 56.44 98 PRO A O 1
ATOM 806 N N . GLU A 1 99 ? 45.377 -0.204 -30.910 1.00 55.81 99 GLU A N 1
ATOM 807 C CA . GLU A 1 99 ? 45.345 1.255 -30.812 1.00 55.81 99 GLU A CA 1
ATOM 808 C C . GLU A 1 99 ? 44.750 1.792 -32.112 1.00 55.81 99 GLU A C 1
ATOM 810 O O . GLU A 1 99 ? 45.290 1.564 -33.200 1.00 55.81 99 GLU A O 1
ATOM 815 N N . MET A 1 100 ? 43.601 2.466 -32.014 1.00 56.66 100 MET A N 1
ATOM 816 C CA . MET A 1 100 ? 43.059 3.189 -33.154 1.00 56.66 100 MET A CA 1
ATOM 817 C C . MET A 1 100 ? 44.162 4.142 -33.619 1.00 56.66 100 MET A C 1
ATOM 819 O O . MET A 1 100 ? 44.608 4.953 -32.799 1.00 56.66 100 MET A O 1
ATOM 823 N N . PRO A 1 101 ? 44.635 4.068 -34.878 1.00 47.12 101 PRO A N 1
ATOM 824 C CA . PRO A 1 101 ? 45.598 5.044 -35.346 1.00 47.12 101 PRO A CA 1
ATOM 825 C C . PRO A 1 101 ? 44.952 6.413 -35.166 1.00 47.12 101 PRO A C 1
ATOM 827 O O . PRO A 1 101 ? 43.807 6.622 -35.581 1.00 47.12 101 PRO A O 1
ATOM 830 N N . ALA A 1 102 ? 45.660 7.300 -34.463 1.00 51.38 102 ALA A N 1
ATOM 831 C CA . ALA A 1 102 ? 45.227 8.666 -34.246 1.00 51.38 102 ALA A CA 1
ATOM 832 C C . ALA A 1 102 ? 44.782 9.222 -35.599 1.00 51.38 102 ALA A C 1
ATOM 834 O O . ALA A 1 102 ? 45.552 9.216 -36.558 1.00 51.38 102 ALA A O 1
ATOM 835 N N . MET A 1 103 ? 43.512 9.609 -35.685 1.00 48.12 103 MET A N 1
ATOM 836 C CA . MET A 1 103 ? 42.953 10.273 -36.849 1.00 48.12 103 MET A CA 1
ATOM 837 C C . MET A 1 103 ? 43.813 11.507 -37.155 1.00 48.12 103 MET A C 1
ATOM 839 O O . MET A 1 103 ? 43.691 12.534 -36.493 1.00 48.12 103 MET A O 1
ATOM 843 N N . GLU A 1 104 ? 44.739 11.391 -38.108 1.00 45.12 104 GLU A N 1
ATOM 844 C CA . GLU A 1 104 ? 45.445 12.549 -38.639 1.00 45.12 104 GLU A CA 1
ATOM 845 C C . GLU A 1 104 ? 44.411 13.421 -39.348 1.00 45.12 104 GLU A C 1
ATOM 847 O O . GLU A 1 104 ? 43.734 13.012 -40.295 1.00 45.12 104 GLU A O 1
ATOM 852 N N . GLU A 1 105 ? 44.263 14.624 -38.811 1.00 52.25 105 GLU A N 1
ATOM 853 C CA . GLU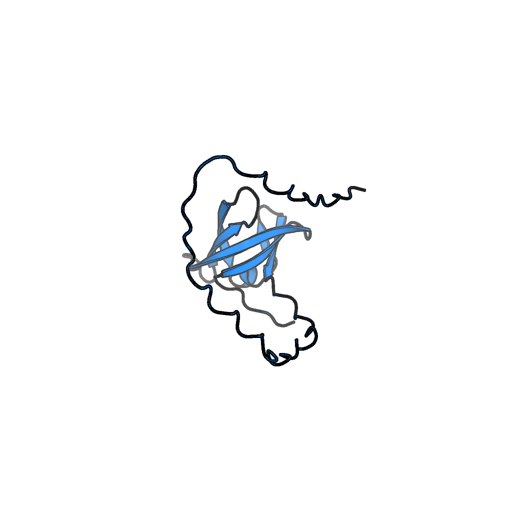 A 1 105 ? 43.384 15.680 -39.275 1.00 52.25 105 GLU A CA 1
ATOM 854 C C . GLU A 1 105 ? 43.730 16.054 -40.724 1.00 52.25 105 GLU A C 1
ATOM 856 O O . GLU A 1 105 ? 44.608 16.869 -40.991 1.00 52.25 105 GLU A O 1
ATOM 861 N N . HIS A 1 106 ? 43.019 15.469 -41.684 1.00 41.31 106 HIS A N 1
ATOM 862 C CA . HIS A 1 106 ? 42.988 15.958 -43.057 1.00 41.31 106 HIS A CA 1
ATOM 863 C C . HIS A 1 106 ? 41.620 16.584 -43.335 1.00 41.31 106 HIS A C 1
ATOM 865 O O . HIS A 1 106 ? 40.761 15.992 -43.987 1.00 41.31 106 HIS A O 1
ATOM 871 N N . LEU A 1 107 ? 41.428 17.826 -42.870 1.00 36.72 107 LEU A N 1
ATOM 872 C CA . LEU A 1 107 ? 40.435 18.723 -43.461 1.00 36.72 107 LEU A CA 1
ATOM 873 C C . LEU A 1 107 ? 40.932 19.152 -44.851 1.00 36.72 107 LEU A C 1
ATOM 875 O O . LEU A 1 107 ? 41.519 20.217 -45.037 1.00 36.72 107 LEU A O 1
ATOM 879 N N . ALA A 1 108 ? 40.685 18.311 -45.852 1.00 39.25 108 ALA A N 1
ATOM 880 C CA . ALA A 1 108 ? 40.569 18.788 -47.220 1.00 39.25 108 ALA A CA 1
ATOM 881 C C . ALA A 1 108 ? 39.137 19.306 -47.401 1.00 39.25 108 ALA A C 1
ATOM 883 O O . ALA A 1 108 ? 38.190 18.537 -47.552 1.00 39.25 108 ALA A O 1
ATOM 884 N N . VAL A 1 109 ? 38.995 20.631 -47.343 1.00 48.53 109 VAL A N 1
ATOM 885 C CA . VAL A 1 109 ? 37.849 21.361 -47.897 1.00 48.53 109 VAL A CA 1
ATOM 886 C C . VAL A 1 109 ? 37.597 20.846 -49.313 1.00 48.53 109 VAL A C 1
ATOM 888 O O . VAL A 1 109 ? 38.553 20.794 -50.082 1.00 48.53 109 VAL A O 1
ATOM 891 N N . ASN A 1 110 ? 36.355 20.470 -49.640 1.00 41.88 110 ASN A N 1
ATOM 892 C CA . ASN A 1 110 ? 35.708 20.813 -50.911 1.00 41.88 110 ASN A CA 1
ATOM 893 C C . ASN A 1 110 ? 34.201 20.494 -50.909 1.00 41.88 110 ASN A C 1
ATOM 895 O O . ASN A 1 110 ? 33.724 19.567 -50.260 1.00 41.88 110 ASN A O 1
ATOM 899 N N . ASP A 1 111 ? 33.506 21.352 -51.646 1.00 42.53 111 ASP A N 1
ATOM 900 C CA . ASP A 1 111 ? 32.077 21.628 -51.770 1.00 42.53 111 ASP A CA 1
ATOM 901 C C . ASP A 1 111 ? 31.105 20.484 -52.166 1.00 42.53 111 ASP A C 1
ATOM 903 O O . ASP A 1 111 ? 31.443 19.587 -52.934 1.00 42.53 111 ASP A O 1
ATOM 907 N N . ALA A 1 112 ? 29.839 20.691 -51.751 1.00 37.53 112 ALA A N 1
ATOM 908 C CA . ALA A 1 112 ? 28.555 20.349 -52.407 1.00 37.53 112 ALA A CA 1
ATOM 909 C C . ALA A 1 112 ? 27.870 18.955 -52.237 1.00 37.53 112 ALA A C 1
ATOM 911 O O . ALA A 1 112 ? 28.261 17.978 -52.861 1.00 37.53 112 ALA A O 1
ATOM 912 N N . GLU A 1 113 ? 26.738 18.994 -51.491 1.00 40.94 113 GLU A N 1
ATOM 913 C CA . GLU A 1 113 ? 25.427 18.267 -51.561 1.00 40.94 113 GLU A CA 1
ATOM 914 C C . GLU A 1 113 ? 25.311 16.712 -51.598 1.00 40.94 113 GLU A C 1
ATOM 916 O O . GLU A 1 113 ? 26.184 16.019 -52.101 1.00 40.94 113 GLU A O 1
ATOM 921 N N . PRO A 1 114 ? 24.129 16.133 -51.255 1.00 44.69 114 PRO A N 1
ATOM 922 C CA . PRO A 1 114 ? 23.418 16.113 -49.973 1.00 44.69 114 PRO A CA 1
ATOM 923 C C . PRO A 1 114 ? 23.361 14.686 -49.356 1.00 44.69 114 PRO A C 1
ATOM 925 O O . PRO A 1 114 ? 23.709 13.688 -49.982 1.00 44.69 114 PRO A O 1
ATOM 928 N N . SER A 1 115 ? 22.912 14.596 -48.099 1.00 47.06 115 SER A N 1
ATOM 929 C CA . SER A 1 115 ? 22.882 13.391 -47.245 1.00 47.06 115 SER A CA 1
ATOM 930 C C . SER A 1 115 ? 22.289 12.115 -47.882 1.00 47.06 115 SER A C 1
ATOM 932 O O . SER A 1 115 ? 21.179 12.176 -48.417 1.00 47.06 115 SER A O 1
ATOM 934 N N . PRO A 1 116 ? 22.915 10.929 -47.709 1.00 44.19 116 PRO A N 1
ATOM 935 C CA . PRO A 1 116 ? 22.251 9.652 -47.952 1.00 44.19 116 PRO A CA 1
ATOM 936 C C . PRO A 1 116 ? 21.329 9.290 -46.780 1.00 44.19 116 PRO A C 1
ATOM 938 O O . PRO A 1 116 ? 21.689 9.464 -45.613 1.00 44.19 116 PRO A O 1
ATOM 941 N N . GLN A 1 117 ? 20.136 8.790 -47.113 1.00 51.16 117 GLN A N 1
ATOM 942 C CA . GLN A 1 117 ? 19.105 8.326 -46.185 1.00 51.16 117 GLN A CA 1
ATOM 943 C C . GLN A 1 117 ? 19.651 7.411 -45.069 1.00 51.16 117 GLN A C 1
ATOM 945 O O . GLN A 1 117 ? 20.429 6.491 -45.322 1.00 51.16 117 GLN A O 1
ATOM 950 N N . GLN A 1 118 ? 19.170 7.633 -43.839 1.00 50.91 118 GLN A N 1
ATOM 951 C CA . GLN A 1 118 ? 19.296 6.680 -42.731 1.00 50.91 118 GLN A CA 1
ATOM 952 C C . GLN A 1 118 ? 18.680 5.329 -43.135 1.00 50.91 118 GLN A C 1
ATOM 954 O O . GLN A 1 118 ? 17.541 5.324 -43.604 1.00 50.91 118 GLN A O 1
ATOM 959 N N . PRO A 1 119 ? 19.373 4.194 -42.931 1.00 42.47 119 PRO A N 1
ATOM 960 C CA . PRO A 1 119 ? 18.804 2.889 -43.214 1.00 42.47 119 PRO A CA 1
ATOM 961 C C . PRO A 1 119 ? 17.702 2.551 -42.203 1.00 42.47 119 PRO A C 1
ATOM 963 O O . PRO A 1 119 ? 17.922 2.491 -40.994 1.00 42.47 119 PRO A O 1
ATOM 966 N N . ASP A 1 120 ? 16.515 2.355 -42.762 1.00 46.94 120 ASP A N 1
ATOM 967 C CA . ASP A 1 120 ? 15.300 1.716 -42.262 1.00 46.94 120 ASP A CA 1
ATOM 968 C C . ASP A 1 120 ? 15.471 0.924 -40.950 1.00 46.94 120 ASP A C 1
ATOM 970 O O . ASP A 1 120 ? 15.849 -0.252 -40.931 1.00 46.94 120 ASP A O 1
ATOM 974 N N . ALA A 1 121 ? 15.131 1.556 -39.823 1.00 48.50 121 ALA A N 1
ATOM 975 C CA . ALA A 1 121 ? 15.012 0.867 -38.545 1.00 48.50 121 ALA A CA 1
ATOM 976 C C . ALA A 1 121 ? 13.868 -0.157 -38.622 1.00 48.50 121 ALA A C 1
ATOM 978 O O . ALA A 1 121 ? 12.692 0.187 -38.765 1.00 48.50 121 ALA A O 1
ATOM 979 N N . LYS A 1 122 ? 14.215 -1.443 -38.537 1.00 52.38 122 LYS A N 1
ATOM 980 C CA . LYS A 1 122 ? 13.263 -2.552 -38.591 1.00 52.38 122 LYS A CA 1
ATOM 981 C C . LYS A 1 122 ? 12.429 -2.578 -37.306 1.00 52.38 122 LYS A C 1
ATOM 983 O O . LYS A 1 122 ? 12.905 -2.990 -36.252 1.00 52.38 122 LYS A O 1
ATOM 988 N N . VAL A 1 123 ? 11.178 -2.134 -37.405 1.00 52.00 123 VAL A N 1
ATOM 989 C CA . VAL A 1 123 ? 10.181 -2.211 -36.328 1.00 52.00 123 VAL A CA 1
ATOM 990 C C . VAL A 1 123 ? 9.890 -3.684 -36.024 1.00 52.00 123 VAL A C 1
ATOM 992 O O . VAL A 1 123 ? 9.347 -4.400 -36.865 1.00 52.00 123 VAL A O 1
ATOM 995 N N . ILE A 1 124 ? 10.252 -4.148 -34.828 1.00 49.66 124 ILE A N 1
ATOM 996 C CA . ILE A 1 124 ? 9.887 -5.482 -34.338 1.00 49.66 124 ILE A CA 1
ATOM 997 C C . ILE A 1 124 ? 8.480 -5.384 -33.735 1.00 49.66 124 ILE A C 1
ATOM 999 O O . ILE A 1 124 ? 8.280 -4.727 -32.717 1.00 49.66 124 ILE A O 1
ATOM 1003 N N . GLN A 1 125 ? 7.493 -6.013 -34.378 1.00 47.81 125 GLN A N 1
ATOM 1004 C CA . GLN A 1 125 ? 6.142 -6.174 -33.836 1.00 47.81 125 GLN A CA 1
ATOM 1005 C C . GLN A 1 125 ? 6.037 -7.509 -33.090 1.00 47.81 125 GLN A C 1
ATOM 1007 O O . GLN A 1 125 ? 6.285 -8.566 -33.670 1.00 47.81 125 GLN A O 1
ATOM 1012 N N . PHE A 1 126 ? 5.634 -7.466 -31.820 1.00 44.53 126 PHE A N 1
ATOM 1013 C CA . PHE A 1 126 ? 5.290 -8.660 -31.047 1.00 44.53 126 PHE A CA 1
ATOM 1014 C C . PHE A 1 126 ? 3.819 -9.041 -31.286 1.00 44.53 126 PHE A C 1
ATOM 1016 O O . PHE A 1 126 ? 2.951 -8.163 -31.230 1.00 44.53 126 PHE A O 1
ATOM 1023 N N . PRO A 1 127 ? 3.496 -10.321 -31.543 1.00 53.59 127 PRO A N 1
ATOM 1024 C CA . PRO A 1 127 ? 2.115 -10.753 -31.677 1.00 53.59 127 PRO A CA 1
ATOM 1025 C C . PRO A 1 127 ? 1.461 -10.855 -30.293 1.00 53.59 127 PRO A C 1
ATOM 1027 O O . PRO A 1 127 ? 1.802 -11.721 -29.490 1.00 53.59 127 PRO A O 1
ATOM 1030 N N . PHE A 1 128 ? 0.483 -9.990 -30.027 1.00 42.47 128 PHE A N 1
ATOM 1031 C CA . PHE A 1 128 ? -0.464 -10.190 -28.933 1.00 42.47 128 PHE A CA 1
ATOM 1032 C C . PHE A 1 128 ? -1.340 -11.406 -29.262 1.00 42.47 128 PHE A C 1
ATOM 1034 O O . PHE A 1 128 ? -2.204 -11.351 -30.139 1.00 42.47 128 PHE A O 1
ATOM 1041 N N . GLY A 1 129 ? -1.087 -12.523 -28.582 1.00 44.41 129 GLY A N 1
ATOM 1042 C CA . GLY A 1 129 ? -1.935 -13.706 -28.632 1.00 44.41 129 GLY A CA 1
ATOM 1043 C C . GLY A 1 129 ? -3.186 -13.490 -27.789 1.00 44.41 129 GLY A C 1
ATOM 1044 O O . GLY A 1 129 ? -3.099 -13.394 -26.571 1.00 44.41 129 GLY A O 1
ATOM 1045 N N . ASN A 1 130 ? -4.343 -13.427 -28.444 1.00 41.88 130 ASN A N 1
ATOM 1046 C CA . ASN A 1 130 ? -5.644 -13.569 -27.804 1.00 41.88 130 ASN A CA 1
ATOM 1047 C C . ASN A 1 130 ? -6.250 -14.891 -28.284 1.00 41.88 130 ASN A C 1
ATOM 1049 O O . ASN A 1 130 ? -6.618 -14.990 -29.460 1.00 41.88 130 ASN A O 1
ATOM 1053 N N . LYS A 1 131 ? -6.313 -15.894 -27.405 1.00 43.53 131 LYS A N 1
ATOM 1054 C CA . LYS A 1 131 ? -7.303 -16.979 -27.418 1.00 43.53 131 LYS A CA 1
ATOM 1055 C C . LYS A 1 131 ? -7.223 -17.816 -26.152 1.00 43.53 131 LYS A C 1
ATOM 1057 O O . LYS A 1 131 ? -6.093 -18.198 -25.788 1.00 43.53 131 LYS A O 1
#

Secondary structure (DSSP, 8-state):
-------TT-EEEEEETTEEEEEEEEEEEEE-SSTTEEEEEEEE-SSSPEEEEEEEEHHHHTT--EEETTEEEEEEE--PPPPP------------PPPPPP------------PPPPP------------

pLDDT: mean 77.3, std 22.43, range [36.72, 98.25]

Organism: NCBI:txid419481